Protein AF-A0A536VM35-F1 (afdb_monomer_lite)

Foldseek 3Di:
DAALVVCLPPPVNVVLLQVLLQVQADPVQKGWPVSSVVSSVVVDPDDCVVVPDPDPVVSVVRNVQWDWDDDDPIIIIHGVVVVVVVVD

pLDDT: mean 90.58, std 10.0, range [43.75, 96.38]

Sequence (88 aa):
KQDTAALKQDARLVSLLRNAVESAAGEDGWSALGAVGQQIGNQASFDPRNYGYRKLLDLIEATQLFELDRRGSQVVVRDRRLAKTSRV

Structure (mmCIF, N/CA/C/O backbone):
data_AF-A0A536VM35-F1
#
_entry.id   AF-A0A536VM35-F1
#
loop_
_atom_site.group_PDB
_atom_site.id
_atom_site.type_symbol
_atom_site.label_atom_id
_atom_site.label_alt_id
_atom_site.label_comp_id
_atom_site.label_asym_id
_atom_site.label_entity_id
_atom_site.label_seq_id
_atom_site.pdbx_PDB_ins_code
_atom_site.Cartn_x
_atom_site.Cartn_y
_atom_site.Cartn_z
_atom_site.occupancy
_atom_site.B_iso_or_equiv
_atom_site.auth_seq_id
_atom_site.auth_comp_id
_atom_site.auth_asym_id
_atom_site.auth_atom_id
_atom_site.pdbx_PDB_model_num
ATOM 1 N N . LYS A 1 1 ? -4.405 2.878 14.359 1.00 84.56 1 LYS A N 1
ATOM 2 C CA . LYS A 1 1 ? -4.375 2.273 13.008 1.00 84.56 1 LYS A CA 1
ATOM 3 C C . LYS A 1 1 ? -5.324 1.095 13.023 1.00 84.56 1 LYS A C 1
ATOM 5 O O . LYS A 1 1 ? -5.340 0.415 14.044 1.00 84.56 1 LYS A O 1
ATOM 10 N N . GLN A 1 2 ? -6.146 0.931 11.993 1.00 92.31 2 GLN A N 1
ATOM 11 C CA . GLN A 1 2 ? -7.045 -0.218 11.907 1.00 92.31 2 GLN A CA 1
ATOM 12 C C . GLN A 1 2 ? -6.230 -1.516 11.877 1.00 92.31 2 GLN A C 1
ATOM 14 O O . GLN A 1 2 ? -5.103 -1.522 11.387 1.00 92.31 2 GLN A O 1
ATOM 19 N N . ASP A 1 3 ? -6.759 -2.588 12.450 1.00 93.88 3 ASP A N 1
ATOM 20 C CA . ASP A 1 3 ? -6.131 -3.906 12.417 1.00 93.88 3 ASP A CA 1
ATOM 21 C C . ASP A 1 3 ? -6.468 -4.661 11.120 1.00 93.88 3 ASP A C 1
ATOM 23 O O . ASP A 1 3 ? -7.349 -4.281 10.348 1.00 93.88 3 ASP A O 1
ATOM 27 N N . THR A 1 4 ? -5.756 -5.759 10.867 1.00 95.06 4 THR A N 1
ATOM 28 C CA . THR A 1 4 ? -5.918 -6.553 9.644 1.00 95.06 4 THR A CA 1
ATOM 29 C C . THR A 1 4 ? -7.340 -7.085 9.454 1.00 95.06 4 THR A C 1
ATOM 31 O O . THR A 1 4 ? -7.777 -7.200 8.309 1.00 95.06 4 THR A O 1
ATOM 34 N N . ALA A 1 5 ? -8.075 -7.415 10.522 1.00 94.81 5 ALA A N 1
ATOM 35 C CA . ALA A 1 5 ? -9.442 -7.910 10.381 1.00 94.81 5 ALA A CA 1
ATOM 36 C C . ALA A 1 5 ? -10.366 -6.787 9.896 1.00 94.81 5 ALA A C 1
ATOM 38 O O . ALA A 1 5 ? -11.035 -6.961 8.876 1.00 94.81 5 ALA A O 1
ATOM 39 N N . ALA A 1 6 ? -10.300 -5.614 10.534 1.00 95.00 6 ALA A N 1
ATOM 40 C CA . ALA A 1 6 ? -11.053 -4.431 10.120 1.00 95.00 6 ALA A CA 1
ATOM 41 C C . ALA A 1 6 ? -10.766 -4.042 8.656 1.00 95.00 6 ALA A C 1
ATOM 43 O O . ALA A 1 6 ? -11.693 -3.865 7.866 1.00 95.00 6 ALA A O 1
ATOM 44 N N . LEU A 1 7 ? -9.489 -4.014 8.257 1.00 95.12 7 LEU A N 1
ATOM 45 C CA . LEU A 1 7 ? -9.083 -3.687 6.883 1.00 95.12 7 LEU A CA 1
ATOM 46 C C . LEU A 1 7 ? -9.625 -4.678 5.844 1.00 95.12 7 LEU A C 1
ATOM 48 O O . LEU A 1 7 ? -9.982 -4.288 4.736 1.00 95.12 7 LEU A O 1
ATOM 52 N N . LYS A 1 8 ? -9.673 -5.972 6.179 1.00 93.44 8 LYS A N 1
ATOM 53 C CA . LYS A 1 8 ? -10.172 -7.018 5.272 1.00 93.44 8 LYS A CA 1
ATOM 54 C C . LYS A 1 8 ? -11.698 -7.048 5.186 1.00 93.44 8 LYS A C 1
ATOM 56 O O . LYS A 1 8 ? -12.218 -7.582 4.208 1.00 93.44 8 LYS A O 1
ATOM 61 N N . GLN A 1 9 ? -12.396 -6.521 6.191 1.00 94.81 9 GLN A N 1
ATOM 62 C CA . GLN A 1 9 ? -13.856 -6.402 6.204 1.00 94.81 9 GLN A CA 1
ATOM 63 C C . GLN A 1 9 ? -14.356 -5.129 5.509 1.00 94.81 9 GLN A C 1
ATOM 65 O O . GLN A 1 9 ? -15.519 -5.076 5.111 1.00 94.81 9 GLN A O 1
ATOM 70 N N . ASP A 1 10 ? -13.495 -4.132 5.303 1.00 95.38 10 ASP A N 1
ATOM 71 C CA . ASP A 1 10 ? -13.830 -2.950 4.514 1.00 95.38 10 ASP A CA 1
ATOM 72 C C . ASP A 1 10 ? -13.868 -3.295 3.015 1.00 95.38 10 ASP A C 1
ATOM 74 O O . ASP A 1 10 ? -12.868 -3.259 2.293 1.00 95.38 10 ASP A O 1
ATOM 78 N N . ALA A 1 11 ? -15.059 -3.651 2.532 1.00 94.94 11 ALA A N 1
ATOM 79 C CA . ALA A 1 11 ? -15.271 -4.049 1.144 1.00 94.94 11 ALA A CA 1
ATOM 80 C C . ALA A 1 11 ? -14.871 -2.953 0.143 1.00 94.94 11 ALA A C 1
ATOM 82 O O . ALA A 1 11 ? -14.424 -3.270 -0.964 1.00 94.94 11 ALA A O 1
ATOM 83 N N . ARG A 1 12 ? -14.999 -1.673 0.520 1.00 93.38 12 ARG A N 1
ATOM 84 C CA . ARG A 1 12 ? -14.650 -0.547 -0.348 1.00 93.38 12 ARG A CA 1
ATOM 85 C C . ARG A 1 12 ? -13.139 -0.440 -0.485 1.00 93.38 12 ARG A C 1
ATOM 87 O O . ARG A 1 12 ? -12.648 -0.368 -1.610 1.00 93.38 12 ARG A O 1
ATOM 94 N N . LEU A 1 13 ? -12.413 -0.494 0.631 1.00 94.56 13 LEU A N 1
ATOM 95 C CA . LEU A 1 13 ? -10.953 -0.528 0.645 1.00 94.56 13 LEU A CA 1
ATOM 96 C C . LEU A 1 13 ? -10.430 -1.724 -0.153 1.00 94.56 13 LEU A C 1
ATOM 98 O O . LEU A 1 13 ? -9.596 -1.560 -1.041 1.00 94.56 13 LEU A O 1
ATOM 102 N N . VAL A 1 14 ? -10.930 -2.925 0.142 1.00 95.25 14 VAL A N 1
ATOM 103 C CA . VAL A 1 14 ? -10.466 -4.161 -0.496 1.00 95.25 14 VAL A CA 1
ATOM 104 C C . VAL A 1 14 ? -10.689 -4.122 -2.005 1.00 95.25 14 VAL A C 1
ATOM 106 O O . VAL A 1 14 ? -9.782 -4.473 -2.759 1.00 95.25 14 VAL A O 1
ATOM 109 N N . SER A 1 15 ? -11.864 -3.677 -2.454 1.00 94.94 15 SER A N 1
ATOM 110 C CA . SER A 1 15 ? -12.176 -3.585 -3.885 1.00 94.94 15 SER A CA 1
ATOM 111 C C . SER A 1 15 ? -11.313 -2.535 -4.579 1.00 94.94 15 SER A C 1
ATOM 113 O O . SER A 1 15 ? -10.739 -2.818 -5.625 1.00 94.94 15 SER A O 1
ATOM 115 N N . LEU A 1 16 ? -11.147 -1.359 -3.966 1.00 95.12 16 LEU A N 1
ATOM 116 C CA . LEU A 1 16 ? -10.305 -0.289 -4.498 1.00 95.12 16 LEU A CA 1
ATOM 117 C C . LEU 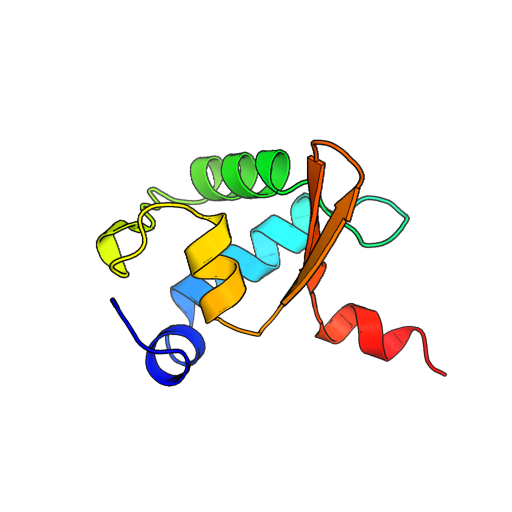A 1 16 ? -8.849 -0.739 -4.672 1.00 95.12 16 LEU A C 1
ATOM 119 O O . LEU A 1 16 ? -8.281 -0.576 -5.748 1.00 95.12 16 LEU A O 1
ATOM 123 N N . LEU A 1 17 ? -8.251 -1.337 -3.634 1.00 95.38 17 LEU A N 1
ATOM 124 C CA . LEU A 1 17 ? -6.863 -1.796 -3.695 1.00 95.38 17 LEU A CA 1
ATOM 125 C C . LEU A 1 17 ? -6.678 -2.889 -4.752 1.00 95.38 17 LEU A C 1
ATOM 127 O O . LEU A 1 17 ? -5.706 -2.858 -5.497 1.00 95.38 17 LEU A O 1
ATOM 131 N N . ARG A 1 18 ? -7.612 -3.842 -4.843 1.00 95.00 18 ARG A N 1
ATOM 132 C CA . ARG A 1 18 ? -7.544 -4.927 -5.833 1.00 95.00 18 ARG A CA 1
ATOM 133 C C . ARG A 1 18 ? -7.668 -4.410 -7.258 1.00 95.00 18 ARG A C 1
ATOM 135 O O . ARG A 1 18 ? -6.829 -4.759 -8.078 1.00 95.00 18 ARG A O 1
ATOM 142 N N . ASN A 1 19 ? -8.645 -3.546 -7.525 1.00 94.44 19 ASN A N 1
ATOM 143 C CA . ASN A 1 19 ? -8.845 -2.960 -8.849 1.00 94.44 19 ASN A CA 1
ATOM 144 C C . ASN A 1 19 ? -7.644 -2.110 -9.272 1.00 94.44 19 ASN A C 1
ATOM 146 O O . ASN A 1 19 ? -7.216 -2.167 -10.420 1.00 94.44 19 ASN A O 1
ATOM 150 N N . ALA A 1 20 ? -7.068 -1.335 -8.352 1.00 95.25 20 ALA A N 1
ATOM 151 C CA . ALA A 1 20 ? -5.892 -0.530 -8.654 1.00 95.25 20 ALA A CA 1
ATOM 152 C C . ALA A 1 20 ? -4.641 -1.378 -8.919 1.00 95.25 20 ALA A C 1
ATOM 154 O O . ALA A 1 20 ? -3.858 -1.029 -9.799 1.00 95.25 20 ALA A O 1
ATOM 155 N N . VAL A 1 21 ? -4.454 -2.481 -8.184 1.00 95.25 21 VAL A N 1
ATOM 156 C CA . VAL A 1 21 ? -3.380 -3.450 -8.451 1.00 95.25 21 VAL A CA 1
ATOM 157 C C . VAL A 1 21 ? -3.601 -4.117 -9.805 1.00 95.25 21 VAL A C 1
ATOM 159 O O . VAL A 1 21 ? -2.706 -4.085 -10.630 1.00 95.25 21 VAL A O 1
ATOM 162 N N . GLU A 1 22 ? -4.792 -4.640 -10.083 1.00 93.19 22 GLU A N 1
ATOM 163 C CA . GLU A 1 22 ? -5.096 -5.298 -11.361 1.00 93.19 22 GLU A CA 1
ATOM 164 C C . GLU A 1 22 ? -4.916 -4.356 -12.562 1.00 93.19 22 GLU A C 1
ATOM 166 O O . GLU A 1 22 ? -4.270 -4.720 -13.538 1.00 93.19 22 GLU A O 1
ATOM 171 N N . SER A 1 23 ? -5.391 -3.113 -12.455 1.00 93.25 23 SER A N 1
ATOM 172 C CA . SER A 1 23 ? -5.232 -2.081 -13.491 1.00 93.25 23 SER A CA 1
ATOM 173 C C . SER A 1 23 ? -3.767 -1.685 -13.731 1.00 93.25 23 SER A C 1
ATOM 175 O O . SER A 1 23 ? -3.390 -1.301 -14.836 1.00 93.25 23 SER A O 1
ATOM 177 N N . ALA A 1 24 ? -2.921 -1.767 -12.699 1.00 94.31 24 ALA A N 1
ATOM 178 C CA . ALA A 1 24 ? -1.499 -1.438 -12.781 1.00 94.31 24 ALA A CA 1
ATOM 179 C C . ALA A 1 24 ? -0.596 -2.660 -13.033 1.00 94.31 24 ALA A C 1
ATOM 181 O O . ALA A 1 24 ? 0.630 -2.501 -13.076 1.00 94.31 24 ALA A O 1
ATOM 182 N N . ALA A 1 25 ? -1.165 -3.862 -13.149 1.00 93.06 25 ALA A N 1
ATOM 183 C CA . ALA A 1 25 ? -0.405 -5.088 -13.329 1.00 93.06 25 ALA A CA 1
ATOM 184 C C . ALA A 1 25 ? 0.167 -5.168 -14.747 1.00 93.06 25 ALA A C 1
ATOM 186 O O . ALA A 1 25 ? -0.541 -4.981 -15.734 1.00 93.06 25 ALA A O 1
ATOM 187 N N . GLY A 1 26 ? 1.464 -5.463 -14.841 1.00 88.38 26 GLY A N 1
ATOM 188 C CA . GLY A 1 26 ? 2.099 -5.829 -16.106 1.00 88.38 26 GLY A CA 1
ATOM 189 C C . GLY A 1 26 ? 1.875 -7.303 -16.459 1.00 88.38 26 GLY A C 1
ATOM 190 O O . GLY A 1 26 ? 1.216 -8.042 -15.728 1.00 88.38 26 GLY A O 1
ATOM 191 N N . GLU A 1 27 ? 2.502 -7.758 -17.543 1.00 86.19 27 GLU A N 1
ATOM 192 C CA . GLU A 1 27 ? 2.377 -9.138 -18.049 1.00 86.19 27 GLU A CA 1
ATOM 193 C C . GLU A 1 27 ? 2.853 -10.212 -17.048 1.00 86.19 27 GLU A C 1
ATOM 195 O O . GLU A 1 27 ? 2.331 -11.321 -17.030 1.00 86.19 27 GLU A O 1
ATOM 200 N N . ASP A 1 28 ? 3.786 -9.869 -16.153 1.00 86.06 28 ASP A N 1
ATOM 201 C CA . ASP A 1 28 ? 4.285 -10.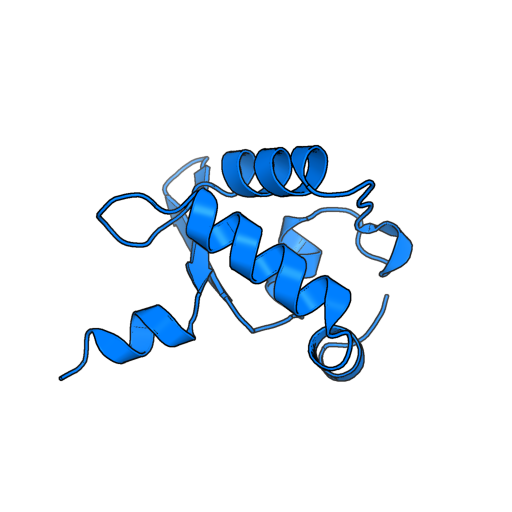740 -15.069 1.00 86.06 28 ASP A CA 1
ATOM 202 C C . ASP A 1 28 ? 3.305 -10.823 -13.869 1.00 86.06 28 ASP A C 1
ATOM 204 O O . ASP A 1 28 ? 3.584 -11.455 -12.848 1.00 86.06 28 ASP A O 1
ATOM 208 N N . GLY A 1 29 ? 2.165 -10.121 -13.933 1.00 89.50 29 GLY A N 1
ATOM 209 C CA . GLY A 1 29 ? 1.167 -10.034 -12.860 1.00 89.50 29 GLY A CA 1
ATOM 210 C C . GLY A 1 29 ? 1.590 -9.172 -11.663 1.00 89.50 29 GLY A C 1
ATOM 211 O O . GLY A 1 29 ? 0.856 -9.071 -10.678 1.00 89.50 29 GLY A O 1
ATOM 212 N N . TRP A 1 30 ? 2.765 -8.545 -11.723 1.00 95.00 30 TRP A N 1
ATOM 213 C CA . TRP A 1 30 ? 3.249 -7.594 -10.724 1.00 95.00 30 TRP A CA 1
ATOM 214 C C . TRP A 1 30 ? 2.943 -6.159 -11.133 1.00 95.00 30 TRP A C 1
ATOM 216 O O . TRP A 1 30 ? 3.023 -5.790 -12.303 1.00 95.00 30 TRP A O 1
ATOM 226 N N . SER A 1 31 ? 2.642 -5.335 -10.136 1.00 95.94 31 SER A N 1
ATOM 227 C CA . SER A 1 31 ? 2.274 -3.929 -10.305 1.00 95.94 31 SER A CA 1
ATOM 228 C C . SER A 1 31 ? 3.251 -3.044 -9.549 1.00 95.94 31 SER A C 1
ATOM 230 O O . SER A 1 31 ? 3.560 -3.317 -8.390 1.00 95.94 31 SER A O 1
ATOM 232 N N . ALA A 1 32 ? 3.731 -1.958 -10.151 1.00 95.94 32 ALA A N 1
ATOM 233 C CA . ALA A 1 32 ? 4.563 -1.001 -9.424 1.00 95.94 32 ALA A CA 1
ATOM 234 C C . ALA A 1 32 ? 3.723 -0.258 -8.371 1.00 95.94 32 ALA A C 1
ATOM 236 O O . ALA A 1 32 ? 2.685 0.313 -8.699 1.00 95.94 32 ALA A O 1
ATOM 237 N N . LEU A 1 33 ? 4.183 -0.196 -7.116 1.00 95.38 33 LEU A N 1
ATOM 238 C CA . LEU A 1 33 ? 3.446 0.462 -6.026 1.00 95.38 33 LEU A CA 1
ATOM 239 C C . LEU A 1 33 ? 3.108 1.929 -6.350 1.00 95.38 33 LEU A C 1
ATOM 241 O O . LEU A 1 33 ? 2.029 2.406 -6.003 1.00 95.38 33 LEU A O 1
ATOM 245 N N . GLY A 1 34 ? 4.014 2.637 -7.032 1.00 94.25 34 GLY A N 1
ATOM 246 C CA . GLY A 1 34 ? 3.771 4.005 -7.497 1.00 94.25 34 GLY A CA 1
ATOM 247 C C . GLY A 1 34 ? 2.608 4.095 -8.491 1.00 94.25 34 GLY A C 1
ATOM 248 O O . GLY A 1 34 ? 1.748 4.961 -8.344 1.00 94.25 34 GLY A O 1
ATOM 249 N N . ALA A 1 35 ? 2.530 3.157 -9.441 1.00 95.25 35 ALA A N 1
ATOM 250 C CA . ALA A 1 35 ? 1.430 3.076 -10.402 1.00 95.25 35 ALA A CA 1
ATOM 251 C C . ALA A 1 35 ? 0.100 2.729 -9.714 1.00 95.25 35 ALA A C 1
ATOM 253 O O . ALA A 1 35 ? -0.921 3.342 -10.011 1.00 95.25 35 ALA A O 1
ATOM 254 N N . VAL A 1 36 ? 0.120 1.825 -8.727 1.00 95.69 36 VAL A N 1
ATOM 255 C CA . VAL A 1 36 ? -1.058 1.503 -7.902 1.00 95.69 36 VAL A CA 1
ATOM 256 C C . VAL A 1 36 ? -1.548 2.734 -7.142 1.00 95.69 36 VAL A C 1
ATOM 258 O O . VAL A 1 36 ? -2.740 3.026 -7.152 1.00 95.69 36 VAL A O 1
ATOM 261 N N . GLY A 1 37 ? -0.644 3.498 -6.524 1.00 94.19 37 GLY A N 1
ATOM 262 C CA . GLY A 1 37 ? -1.001 4.748 -5.851 1.00 94.19 37 GLY A CA 1
ATOM 263 C C . GLY A 1 37 ? -1.646 5.767 -6.793 1.00 94.19 37 GLY A C 1
ATOM 264 O O . GLY A 1 37 ? -2.634 6.401 -6.425 1.00 94.19 37 GLY A O 1
ATOM 265 N N . GLN A 1 38 ? -1.142 5.877 -8.024 1.00 94.56 38 GLN A N 1
ATOM 266 C CA . GLN A 1 38 ? -1.732 6.745 -9.041 1.00 94.56 38 GLN A CA 1
ATOM 267 C C . GLN A 1 38 ? -3.117 6.257 -9.494 1.00 94.56 38 GLN A C 1
ATOM 269 O O . GLN A 1 38 ? -4.045 7.058 -9.570 1.00 94.56 38 GLN A O 1
ATOM 274 N N . GLN A 1 39 ? -3.294 4.951 -9.716 1.00 94.88 39 GLN A N 1
ATOM 275 C CA . GLN A 1 39 ? -4.600 4.358 -10.029 1.00 94.88 39 GLN A CA 1
ATOM 276 C C . GLN A 1 39 ? -5.624 4.608 -8.919 1.00 94.88 39 GLN A C 1
ATOM 278 O O . GLN A 1 39 ? -6.746 5.016 -9.202 1.00 94.88 39 GLN A O 1
ATOM 283 N N . ILE A 1 40 ? -5.226 4.438 -7.656 1.00 93.69 40 ILE A N 1
ATOM 284 C CA . ILE A 1 40 ? -6.079 4.727 -6.500 1.00 93.69 40 ILE A CA 1
ATOM 285 C C . ILE A 1 40 ? -6.524 6.195 -6.504 1.00 93.69 40 ILE A C 1
ATOM 287 O O . ILE A 1 40 ? -7.716 6.457 -6.362 1.00 93.69 40 ILE A O 1
ATOM 291 N N . GLY A 1 41 ? -5.594 7.135 -6.702 1.00 91.50 41 GLY A N 1
ATOM 292 C CA . GLY A 1 41 ? -5.903 8.568 -6.747 1.00 91.50 41 GLY A CA 1
ATOM 293 C C . GLY A 1 41 ? -6.822 8.963 -7.909 1.00 91.50 41 GLY A C 1
ATOM 294 O O . GLY A 1 41 ? -7.649 9.856 -7.753 1.00 91.50 41 GLY A O 1
ATOM 295 N N . ASN A 1 42 ? -6.723 8.267 -9.045 1.00 90.38 42 ASN A N 1
ATOM 296 C CA . ASN A 1 42 ? -7.605 8.477 -10.196 1.00 90.38 42 ASN A CA 1
ATOM 297 C C . ASN A 1 42 ? -9.016 7.905 -9.974 1.00 90.38 42 ASN A C 1
ATOM 299 O O . ASN A 1 42 ? -9.984 8.439 -10.508 1.00 90.38 42 ASN A O 1
ATOM 303 N N . GLN A 1 43 ? -9.141 6.813 -9.213 1.00 83.31 43 GLN A N 1
ATOM 304 C CA . GLN A 1 43 ? -10.412 6.115 -8.986 1.00 83.31 43 GLN A CA 1
ATOM 305 C C . GLN A 1 43 ? -11.195 6.662 -7.785 1.00 83.31 43 GLN A C 1
ATOM 307 O O . GLN A 1 43 ? -12.423 6.569 -7.755 1.00 83.31 43 GLN A O 1
ATOM 312 N N . ALA A 1 44 ? -10.510 7.200 -6.773 1.00 83.75 44 ALA A N 1
ATOM 313 C CA . ALA A 1 44 ? -11.141 7.689 -5.556 1.00 83.75 44 ALA A CA 1
ATOM 314 C C . ALA A 1 44 ? -10.294 8.746 -4.836 1.00 83.75 44 ALA A C 1
ATOM 316 O O . ALA A 1 44 ? -9.065 8.698 -4.827 1.00 83.75 44 ALA A O 1
ATOM 317 N N . SER A 1 45 ? -10.964 9.641 -4.105 1.00 86.31 45 SER A N 1
ATOM 318 C CA . SER A 1 45 ? -10.324 10.471 -3.078 1.00 86.31 45 SER A CA 1
ATOM 319 C C . SER A 1 45 ? -9.920 9.592 -1.892 1.00 86.31 45 SER A C 1
ATOM 321 O O . SER A 1 45 ? -10.659 9.436 -0.920 1.00 86.31 45 SER A O 1
ATOM 323 N N . PHE A 1 46 ? -8.765 8.951 -2.011 1.00 90.69 46 PHE A N 1
ATOM 324 C CA . PHE A 1 46 ? -8.262 7.992 -1.042 1.00 90.69 46 PHE A CA 1
ATOM 325 C C . PHE A 1 46 ? -7.095 8.563 -0.244 1.00 90.69 46 PHE A C 1
ATOM 327 O O . PHE A 1 46 ? -6.124 9.053 -0.816 1.00 90.69 46 PHE A O 1
ATOM 334 N N . ASP A 1 47 ? -7.156 8.415 1.079 1.00 90.25 47 ASP A N 1
ATOM 335 C CA . ASP A 1 47 ? -6.064 8.775 1.978 1.00 90.25 47 ASP A CA 1
ATOM 336 C C . ASP A 1 47 ? -5.797 7.627 2.981 1.00 90.25 47 ASP A C 1
ATOM 338 O O . ASP A 1 47 ? -6.690 7.271 3.760 1.00 90.25 47 ASP A O 1
ATOM 342 N N . PRO A 1 48 ? -4.583 7.032 3.004 1.00 91.25 48 PRO A N 1
ATOM 343 C CA . PRO A 1 48 ? -4.213 5.975 3.952 1.00 91.25 48 PRO A CA 1
ATOM 344 C C . PRO A 1 48 ? -4.353 6.369 5.432 1.00 91.25 48 PRO A C 1
ATOM 346 O O . PRO A 1 48 ? -4.514 5.501 6.296 1.00 91.25 48 PRO A O 1
ATOM 349 N N . ARG A 1 49 ? -4.310 7.669 5.752 1.00 93.06 49 ARG A N 1
ATOM 350 C CA . ARG A 1 49 ? -4.412 8.185 7.123 1.00 93.06 49 ARG A CA 1
ATOM 351 C C . ARG A 1 49 ? -5.809 7.999 7.694 1.00 93.06 49 ARG A C 1
ATOM 353 O O . ARG A 1 49 ? -5.916 7.825 8.905 1.00 93.06 49 ARG A O 1
ATOM 360 N N . ASN A 1 50 ? -6.838 7.908 6.849 1.00 93.69 50 ASN A N 1
ATOM 361 C CA . ASN A 1 50 ? -8.198 7.553 7.275 1.00 93.69 50 ASN A CA 1
ATOM 362 C C . ASN A 1 50 ? -8.259 6.148 7.902 1.00 93.69 50 ASN A C 1
ATOM 364 O O . ASN A 1 50 ? -9.103 5.877 8.749 1.00 93.69 50 ASN A O 1
ATOM 368 N N . TYR A 1 51 ? -7.307 5.280 7.553 1.00 94.00 51 TYR A N 1
ATOM 369 C CA . TYR A 1 51 ? -7.145 3.933 8.108 1.00 94.00 51 TYR A CA 1
ATOM 370 C C . TYR A 1 51 ? -6.066 3.889 9.214 1.00 94.00 51 TYR A C 1
ATOM 372 O O . TYR A 1 51 ? -5.794 2.852 9.826 1.00 94.00 51 TYR A O 1
ATOM 380 N N . GLY A 1 52 ? -5.444 5.034 9.511 1.00 95.06 52 GLY A N 1
ATOM 381 C CA . GLY A 1 52 ? -4.367 5.198 10.485 1.00 95.06 5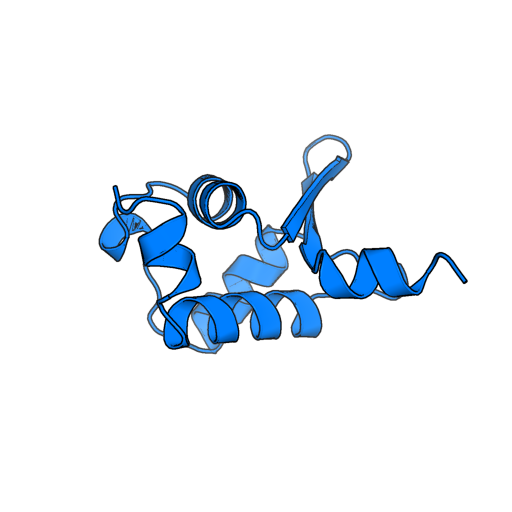2 GLY A CA 1
ATOM 382 C C . GLY A 1 52 ? -2.983 4.777 9.985 1.00 95.06 52 GLY A C 1
ATOM 383 O O . GLY A 1 52 ? -2.122 4.462 10.809 1.00 95.06 52 GLY A O 1
ATOM 384 N N . TYR A 1 53 ? -2.765 4.776 8.668 1.00 96.12 53 TYR A N 1
ATOM 385 C CA . TYR A 1 53 ? -1.486 4.460 8.031 1.00 96.12 53 TYR A CA 1
ATOM 386 C C . TYR A 1 53 ? -0.864 5.708 7.404 1.00 96.12 53 TYR A C 1
ATOM 388 O O 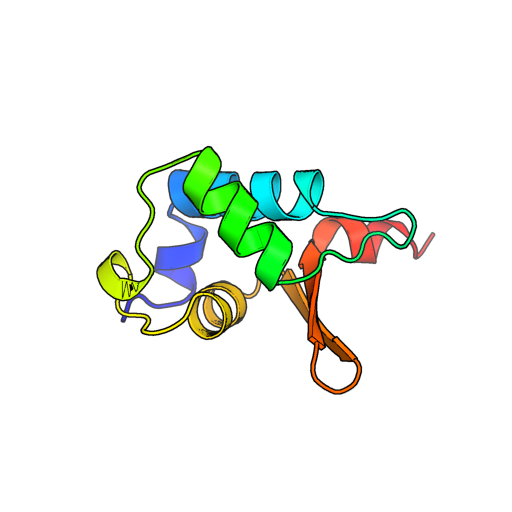. TYR A 1 53 ? -1.556 6.548 6.838 1.00 96.12 53 TYR A O 1
ATOM 396 N N . ARG A 1 54 ? 0.462 5.857 7.508 1.00 93.56 54 ARG A N 1
ATOM 397 C CA . ARG A 1 54 ? 1.166 7.032 6.957 1.00 93.56 54 ARG A CA 1
ATOM 398 C C . ARG A 1 54 ? 1.498 6.887 5.477 1.00 93.56 54 ARG A C 1
ATOM 400 O O . ARG A 1 54 ? 1.596 7.899 4.789 1.00 93.56 54 ARG A O 1
ATOM 407 N N . LYS A 1 55 ? 1.707 5.655 5.010 1.00 93.44 55 LYS A N 1
ATOM 408 C CA . LYS A 1 55 ? 2.054 5.339 3.624 1.00 93.44 55 LYS A CA 1
ATOM 409 C C . LYS A 1 55 ? 1.105 4.276 3.089 1.00 93.44 55 LYS A C 1
ATOM 411 O O . LYS A 1 55 ? 0.641 3.416 3.836 1.00 93.44 55 LYS A O 1
ATOM 416 N N . LEU A 1 56 ? 0.882 4.309 1.776 1.00 93.94 56 LEU A N 1
ATOM 417 C CA . LEU A 1 56 ? 0.132 3.273 1.066 1.00 93.94 56 LEU A CA 1
ATOM 418 C C . LEU A 1 56 ? 0.767 1.888 1.255 1.00 93.94 56 LEU A C 1
ATOM 420 O O . LEU A 1 56 ? 0.047 0.919 1.456 1.00 93.94 56 LEU A O 1
ATOM 424 N N . LEU A 1 57 ? 2.103 1.813 1.245 1.00 94.88 57 LEU A N 1
ATOM 425 C CA . LEU A 1 57 ? 2.837 0.568 1.469 1.00 94.88 57 LEU A CA 1
ATOM 426 C C . LEU A 1 57 ? 2.446 -0.096 2.795 1.00 94.88 57 LEU A C 1
ATOM 428 O O . LEU A 1 57 ? 2.009 -1.241 2.785 1.00 94.88 57 LEU A O 1
ATOM 432 N N . ASP A 1 58 ? 2.515 0.653 3.902 1.00 95.19 58 ASP A N 1
ATOM 433 C CA . ASP A 1 58 ? 2.195 0.132 5.236 1.00 95.19 58 ASP A CA 1
ATOM 434 C C . ASP A 1 58 ? 0.739 -0.366 5.315 1.00 95.19 58 ASP A C 1
ATOM 436 O O . ASP A 1 58 ? 0.444 -1.359 5.981 1.00 95.19 58 ASP A O 1
ATOM 440 N N . LEU A 1 59 ? -0.183 0.322 4.629 1.00 95.94 59 LEU A N 1
ATOM 441 C CA . LEU A 1 59 ? -1.590 -0.069 4.563 1.00 95.94 59 LEU A CA 1
ATOM 442 C C . LEU A 1 59 ? -1.776 -1.369 3.774 1.00 95.94 59 LEU A C 1
ATOM 444 O O . LEU A 1 59 ? -2.429 -2.289 4.261 1.00 95.94 59 LEU A O 1
ATOM 448 N N . ILE A 1 60 ? -1.185 -1.460 2.579 1.00 95.12 60 ILE A N 1
ATOM 449 C CA . ILE A 1 60 ? -1.235 -2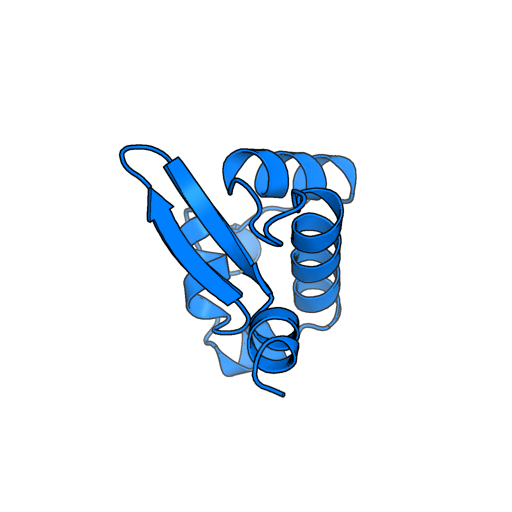.661 1.735 1.00 95.12 60 ILE A CA 1
ATOM 450 C C . ILE A 1 60 ? -0.632 -3.855 2.483 1.00 95.12 60 ILE A C 1
ATOM 452 O O . ILE A 1 60 ? -1.262 -4.915 2.530 1.00 95.12 60 ILE A O 1
ATOM 456 N N . GLU A 1 61 ? 0.522 -3.675 3.134 1.00 95.44 61 GLU A N 1
ATOM 457 C CA . GLU A 1 61 ? 1.154 -4.683 3.996 1.00 95.44 61 GLU A CA 1
ATOM 458 C C . GLU A 1 61 ? 0.201 -5.165 5.089 1.00 95.44 61 GLU A C 1
ATOM 460 O O . GLU A 1 61 ? 0.022 -6.370 5.284 1.00 95.44 61 GLU A O 1
ATOM 465 N N . ALA A 1 62 ? -0.465 -4.239 5.776 1.00 96.12 62 ALA A N 1
ATOM 466 C CA . ALA A 1 62 ? -1.357 -4.578 6.873 1.00 96.12 62 ALA A CA 1
ATOM 467 C C . ALA A 1 62 ? -2.627 -5.323 6.447 1.00 96.12 62 ALA A C 1
ATOM 469 O O . ALA A 1 62 ? -3.167 -6.089 7.248 1.00 96.12 62 ALA A O 1
ATOM 470 N N . THR A 1 63 ? -3.095 -5.149 5.206 1.00 95.38 63 THR A N 1
ATOM 471 C CA . THR A 1 63 ? -4.235 -5.931 4.695 1.00 95.38 63 THR A CA 1
ATOM 472 C C . THR A 1 63 ? -3.915 -7.422 4.573 1.00 95.38 63 THR A C 1
ATOM 474 O O . THR A 1 63 ? -4.824 -8.250 4.635 1.00 95.38 63 THR A O 1
ATOM 477 N N . GLN A 1 64 ? -2.638 -7.787 4.381 1.00 95.00 64 GLN A N 1
ATOM 478 C CA . GLN A 1 64 ? -2.198 -9.166 4.126 1.00 95.00 64 GLN A CA 1
ATOM 479 C C . GLN A 1 64 ? -2.910 -9.840 2.929 1.00 95.00 64 GLN A C 1
ATOM 481 O O . GLN A 1 64 ? -2.947 -11.069 2.829 1.00 95.00 64 GLN A O 1
ATOM 486 N N . LEU A 1 65 ? -3.488 -9.048 2.019 1.00 93.88 65 LEU A N 1
ATOM 487 C CA . LEU A 1 65 ? -4.174 -9.523 0.810 1.00 93.88 65 LEU A CA 1
ATOM 488 C C . LEU A 1 65 ? -3.243 -9.622 -0.400 1.00 93.88 65 LEU A C 1
ATOM 490 O O . LEU A 1 65 ? -3.564 -10.306 -1.370 1.00 93.88 65 LEU A O 1
ATOM 494 N N . PHE A 1 66 ? -2.093 -8.961 -0.323 1.00 95.62 66 PHE A N 1
ATOM 495 C CA . PHE A 1 66 ? -1.152 -8.826 -1.419 1.00 95.62 66 PHE A CA 1
ATOM 496 C C . PHE A 1 66 ? 0.197 -9.451 -1.066 1.00 95.62 66 PHE A C 1
ATOM 498 O O . PHE A 1 66 ? 0.549 -9.645 0.104 1.00 95.62 66 PHE A O 1
ATOM 505 N N . GLU A 1 67 ? 0.939 -9.809 -2.099 1.00 94.56 67 GLU A N 1
ATOM 506 C CA . GLU A 1 67 ? 2.368 -10.062 -2.022 1.00 94.56 67 GLU A CA 1
ATOM 507 C C . GLU A 1 67 ? 3.113 -8.791 -2.389 1.00 94.56 67 GLU A C 1
ATOM 509 O O . GLU A 1 67 ? 2.680 -8.031 -3.256 1.00 94.56 67 GLU A O 1
ATOM 514 N N . LEU A 1 68 ? 4.229 -8.567 -1.709 1.00 94.44 68 LEU A N 1
ATOM 515 C CA . LEU A 1 68 ? 5.072 -7.402 -1.893 1.00 94.44 68 LEU A CA 1
ATOM 516 C C . LEU A 1 68 ? 6.490 -7.882 -2.105 1.00 94.44 68 LEU A C 1
ATOM 518 O O . LEU A 1 68 ? 6.979 -8.725 -1.356 1.00 94.44 68 LEU A O 1
ATOM 522 N N . ASP A 1 69 ? 7.131 -7.319 -3.113 1.00 94.00 69 ASP A N 1
ATOM 523 C CA . ASP A 1 69 ? 8.500 -7.638 -3.469 1.00 94.00 69 ASP A CA 1
ATOM 524 C C . ASP A 1 69 ? 9.273 -6.339 -3.705 1.00 94.00 69 ASP A C 1
ATOM 526 O O . ASP A 1 69 ? 8.748 -5.360 -4.248 1.00 94.00 69 ASP A O 1
ATOM 530 N N . ARG A 1 70 ? 10.516 -6.294 -3.225 1.00 93.75 70 ARG A N 1
ATOM 531 C CA . ARG A 1 70 ? 11.386 -5.121 -3.360 1.00 93.75 70 ARG A CA 1
ATOM 532 C C . ARG A 1 70 ? 12.427 -5.414 -4.430 1.00 93.75 70 ARG A C 1
ATOM 534 O O . ARG A 1 70 ? 13.408 -6.105 -4.173 1.00 93.75 70 ARG A O 1
ATOM 541 N N . ARG A 1 71 ? 12.230 -4.846 -5.620 1.00 91.62 71 ARG A N 1
ATOM 542 C CA . ARG A 1 71 ? 13.143 -4.961 -6.763 1.00 91.62 71 ARG A CA 1
ATOM 543 C C . ARG A 1 71 ? 14.022 -3.711 -6.815 1.00 91.62 71 ARG A C 1
ATOM 545 O O . ARG A 1 71 ? 13.701 -2.725 -7.478 1.00 91.62 71 ARG A O 1
ATOM 552 N N . GLY A 1 72 ? 15.107 -3.726 -6.040 1.00 91.00 72 GLY A N 1
ATOM 553 C CA . GLY A 1 72 ? 15.996 -2.572 -5.880 1.00 91.00 72 GLY A CA 1
ATOM 554 C C . GLY A 1 72 ? 15.312 -1.422 -5.135 1.00 91.00 72 GLY A C 1
ATOM 555 O O . GLY A 1 72 ? 14.884 -1.587 -3.994 1.00 91.00 72 GLY A O 1
ATOM 556 N N . SER A 1 73 ? 15.205 -0.254 -5.772 1.00 88.88 73 SER A N 1
ATOM 557 C CA . SER A 1 73 ? 14.505 0.917 -5.219 1.00 88.88 73 SER A CA 1
ATOM 558 C C . SER A 1 73 ? 12.987 0.885 -5.431 1.00 88.88 73 SER A C 1
ATOM 560 O O . SER A 1 73 ? 12.272 1.693 -4.837 1.00 88.88 73 SER A O 1
ATOM 562 N N . GLN A 1 74 ? 12.482 -0.039 -6.254 1.00 90.81 74 GLN A N 1
ATOM 563 C CA . GLN A 1 74 ? 11.063 -0.148 -6.564 1.00 90.81 74 GLN A CA 1
ATOM 564 C C . GLN A 1 74 ? 10.387 -1.210 -5.695 1.00 90.81 74 GLN A C 1
ATOM 566 O O . GLN A 1 74 ? 10.871 -2.333 -5.554 1.00 90.81 74 GLN A O 1
ATOM 571 N N . VAL A 1 75 ? 9.220 -0.868 -5.152 1.00 95.75 75 VAL A N 1
ATOM 572 C CA . VAL A 1 75 ? 8.312 -1.843 -4.540 1.00 95.75 75 VAL A CA 1
ATOM 573 C C . VAL A 1 75 ? 7.283 -2.252 -5.580 1.00 95.75 75 VAL A C 1
ATOM 575 O O . VAL A 1 75 ? 6.636 -1.392 -6.185 1.00 95.75 75 VAL A O 1
ATOM 578 N N . VAL A 1 76 ? 7.128 -3.555 -5.775 1.00 95.94 76 VAL A N 1
ATOM 579 C CA . VAL A 1 76 ? 6.067 -4.130 -6.597 1.00 95.94 76 VAL A CA 1
ATOM 580 C C . VAL A 1 76 ? 5.096 -4.917 -5.725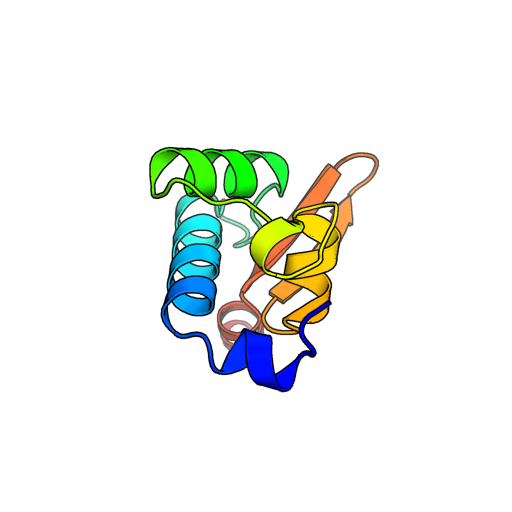 1.00 95.94 76 VAL A C 1
ATOM 582 O O . VAL A 1 76 ? 5.457 -5.443 -4.672 1.00 95.94 76 VAL A O 1
ATOM 585 N N . VAL A 1 77 ? 3.841 -4.955 -6.152 1.00 96.38 77 VAL A N 1
ATOM 586 C CA . VAL A 1 77 ? 2.724 -5.577 -5.448 1.00 96.38 77 VAL A CA 1
ATOM 587 C C . VAL A 1 77 ? 1.947 -6.481 -6.400 1.00 96.38 77 VAL A C 1
ATOM 589 O O . VAL A 1 77 ? 1.775 -6.153 -7.574 1.00 96.38 77 VAL A O 1
ATOM 592 N N . ARG A 1 78 ? 1.480 -7.622 -5.898 1.00 95.00 78 ARG A N 1
ATOM 593 C CA . ARG A 1 78 ? 0.646 -8.579 -6.635 1.00 95.00 78 ARG A CA 1
ATOM 594 C C . ARG A 1 78 ? -0.497 -9.069 -5.758 1.00 95.00 78 ARG A C 1
ATOM 596 O O . ARG A 1 78 ? -0.319 -9.277 -4.558 1.00 95.00 78 ARG A O 1
ATOM 603 N N . ASP A 1 79 ? -1.678 -9.280 -6.336 1.00 93.75 79 ASP A N 1
ATOM 604 C CA . ASP A 1 79 ? -2.784 -9.915 -5.613 1.00 93.75 79 ASP A CA 1
ATOM 605 C C . ASP A 1 79 ? -2.442 -11.385 -5.318 1.00 93.75 79 ASP A C 1
ATOM 607 O O . ASP A 1 79 ? -2.169 -12.186 -6.217 1.00 93.75 79 ASP A O 1
ATOM 611 N N . ARG A 1 80 ? -2.481 -11.761 -4.034 1.00 91.69 80 ARG A N 1
ATOM 612 C CA . ARG A 1 80 ? -2.124 -13.111 -3.577 1.00 91.69 80 ARG A CA 1
ATOM 613 C C . ARG A 1 80 ? -3.062 -14.192 -4.135 1.00 91.69 80 ARG A C 1
ATOM 615 O O . ARG A 1 80 ? -2.699 -15.366 -4.146 1.00 91.69 80 ARG A O 1
ATOM 622 N N . ARG A 1 81 ? -4.269 -13.836 -4.590 1.00 87.19 81 ARG A N 1
ATOM 623 C CA . ARG A 1 81 ? -5.199 -14.759 -5.267 1.00 87.19 81 ARG A CA 1
ATOM 624 C C . ARG A 1 81 ? -4.668 -15.181 -6.636 1.00 87.19 81 ARG A C 1
ATOM 626 O O . ARG A 1 81 ? -4.765 -16.355 -6.985 1.00 87.19 81 ARG A O 1
ATOM 633 N N . LEU A 1 82 ? -4.064 -14.251 -7.375 1.00 78.31 82 LEU A N 1
ATOM 634 C CA . LEU A 1 82 ? -3.521 -14.509 -8.712 1.00 78.31 82 LEU A CA 1
ATOM 635 C C . LEU A 1 82 ? -2.233 -15.336 -8.634 1.00 78.31 82 LEU A C 1
ATOM 637 O O . LEU A 1 82 ? -2.052 -16.279 -9.393 1.00 78.31 82 LEU A O 1
ATOM 641 N N . ALA A 1 83 ? -1.410 -15.085 -7.618 1.00 69.62 83 ALA A N 1
ATOM 642 C CA . ALA A 1 83 ? -0.200 -15.854 -7.335 1.00 69.62 83 ALA A CA 1
ATOM 643 C C . ALA A 1 83 ? -0.427 -17.354 -7.103 1.00 69.62 83 ALA A C 1
ATOM 645 O O . ALA A 1 83 ? 0.411 -18.183 -7.450 1.00 69.62 83 ALA A O 1
ATOM 646 N N . LYS A 1 84 ? -1.558 -17.713 -6.483 1.00 59.81 84 LYS A N 1
ATOM 647 C CA . LYS A 1 84 ? -1.910 -19.115 -6.219 1.00 59.81 84 LYS A CA 1
ATOM 648 C C . LYS A 1 84 ? -2.441 -19.842 -7.451 1.00 59.81 84 LYS A C 1
ATOM 650 O O . LYS A 1 84 ? -2.431 -21.067 -7.457 1.00 59.81 84 LYS A O 1
ATOM 655 N N . THR A 1 85 ? -2.881 -19.105 -8.469 1.00 58.03 85 THR A N 1
ATOM 656 C CA . THR A 1 85 ? -3.409 -19.685 -9.710 1.00 58.03 85 THR A CA 1
ATOM 657 C C . THR A 1 85 ? -2.282 -20.227 -10.599 1.00 58.03 85 THR A C 1
ATOM 659 O O . THR A 1 85 ? -2.487 -21.199 -11.309 1.00 58.03 85 THR A O 1
ATOM 662 N N . SER A 1 86 ? -1.056 -19.706 -10.481 1.00 53.66 86 SER A N 1
ATOM 663 C CA . SER A 1 86 ? 0.127 -20.167 -11.235 1.00 53.66 86 SER A CA 1
ATOM 664 C C . SER A 1 86 ? 0.783 -21.450 -10.691 1.00 53.66 86 SER A C 1
ATOM 666 O O . SER A 1 86 ? 1.938 -21.724 -11.003 1.00 53.66 86 SER A O 1
ATOM 668 N N . ARG A 1 87 ? 0.100 -22.203 -9.819 1.00 54.06 87 ARG A N 1
ATOM 669 C CA . ARG A 1 87 ? 0.639 -23.390 -9.128 1.00 54.06 87 ARG A CA 1
ATOM 670 C C . ARG A 1 87 ? -0.047 -24.705 -9.531 1.00 54.06 87 ARG A C 1
ATOM 672 O O . ARG A 1 87 ? 0.031 -25.665 -8.767 1.00 54.06 87 ARG A O 1
ATOM 679 N N . VAL A 1 88 ? -0.714 -24.725 -10.687 1.00 43.75 88 VAL A N 1
ATOM 680 C CA . VAL A 1 88 ? -1.342 -25.919 -11.285 1.00 43.75 88 VAL A CA 1
ATOM 681 C C . VAL A 1 88 ? -0.509 -26.482 -12.425 1.00 43.75 88 VAL A C 1
ATOM 683 O O . VAL A 1 88 ? 0.086 -25.668 -13.163 1.00 43.75 88 VAL A O 1
#

Secondary structure (DSSP, 8-state):
---HHHHHH-HHHHHHHHHHHHHHB-TTS-EEHHHHHHHHHHHS---GGGGT-SSHHHHHHHHT-EEEEEETTEEEEEEHHHHHHTT-

Radius of gyration: 12.44 Å; chains: 1; bounding box: 31×36×31 Å